Protein AF-A0A224X2M9-F1 (afdb_monomer)

Secondary structure (DSSP, 8-state):
---EEEEGGGGGGHHHHHTT-BTTB-EEEEETTEEEEEE--HHHHHHHHHHHHHHHHHHH--

Structure (mmCIF, N/CA/C/O backbone):
data_AF-A0A224X2M9-F1
#
_entry.id   AF-A0A224X2M9-F1
#
loop_
_atom_site.group_PDB
_atom_site.id
_atom_site.type_symbol
_atom_site.label_atom_id
_atom_site.label_alt_id
_atom_site.label_comp_id
_atom_site.label_asym_id
_atom_site.label_entity_id
_atom_site.label_seq_id
_atom_site.pdbx_PDB_ins_code
_atom_site.Cartn_x
_atom_site.Cartn_y
_atom_site.Cartn_z
_atom_site.occupancy
_atom_site.B_iso_or_equiv
_atom_site.auth_seq_id
_atom_site.auth_comp_id
_atom_site.auth_asym_id
_atom_site.auth_atom_id
_atom_site.pdbx_PDB_model_num
ATOM 1 N N . MET A 1 1 ? -5.079 -12.491 -8.730 1.00 58.62 1 MET A N 1
ATOM 2 C CA . MET A 1 1 ? -4.663 -11.547 -7.671 1.00 58.62 1 MET A CA 1
ATOM 3 C C . MET A 1 1 ? -5.882 -10.826 -7.128 1.00 58.62 1 MET A C 1
ATOM 5 O O . MET A 1 1 ? -6.702 -10.377 -7.920 1.00 58.62 1 MET A O 1
ATOM 9 N N . LYS A 1 2 ? -6.033 -10.738 -5.804 1.00 65.12 2 LYS A N 1
ATOM 10 C CA . LYS A 1 2 ? -7.132 -10.001 -5.169 1.00 65.12 2 LYS A CA 1
ATOM 11 C C . LYS A 1 2 ? -6.555 -8.761 -4.497 1.00 65.12 2 LYS A C 1
ATOM 13 O O . LYS A 1 2 ? -5.917 -8.881 -3.461 1.00 65.12 2 LYS A O 1
ATOM 18 N N . GLN A 1 3 ? -6.792 -7.588 -5.074 1.00 79.44 3 GLN A N 1
ATOM 19 C CA . GLN A 1 3 ? -6.433 -6.328 -4.426 1.00 79.44 3 GLN A CA 1
ATOM 20 C C . GLN A 1 3 ? -7.313 -6.103 -3.193 1.00 79.44 3 GLN A C 1
ATOM 22 O O . GLN A 1 3 ? -8.536 -6.265 -3.240 1.00 79.44 3 GLN A O 1
ATOM 27 N N . SER A 1 4 ? -6.686 -5.724 -2.082 1.00 92.31 4 SER A N 1
ATOM 28 C CA . SER A 1 4 ? -7.392 -5.290 -0.879 1.00 92.31 4 SER A CA 1
ATOM 29 C C . SER A 1 4 ? -7.699 -3.801 -0.996 1.00 92.31 4 SER A C 1
ATOM 31 O O . SER A 1 4 ? -6.797 -3.003 -1.218 1.00 92.31 4 SER A O 1
ATOM 33 N N . ILE A 1 5 ? -8.963 -3.413 -0.830 1.00 95.38 5 ILE A N 1
ATOM 34 C CA . ILE A 1 5 ? -9.401 -2.015 -0.893 1.00 95.38 5 ILE A CA 1
ATOM 35 C C . ILE A 1 5 ? -9.912 -1.621 0.489 1.00 95.38 5 ILE A C 1
ATOM 37 O O . ILE A 1 5 ? -10.801 -2.280 1.028 1.00 95.38 5 ILE A O 1
ATOM 41 N N . VAL A 1 6 ? -9.354 -0.561 1.072 1.00 95.62 6 VAL A N 1
ATOM 42 C CA . VAL A 1 6 ? -9.748 -0.066 2.398 1.00 95.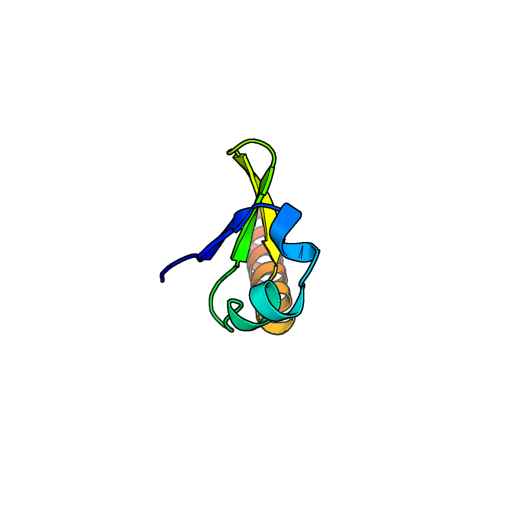62 6 VAL A 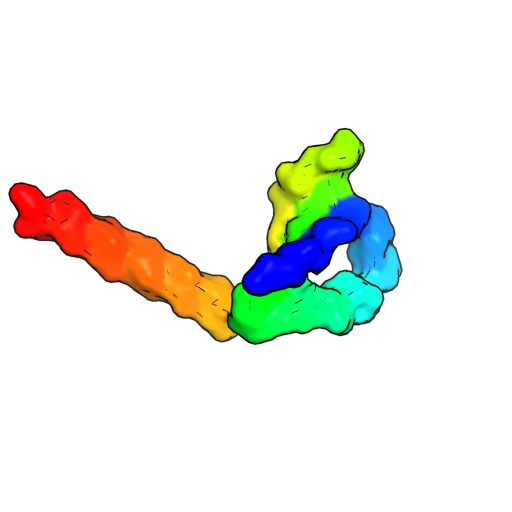CA 1
ATOM 43 C C . VAL A 1 6 ? -9.853 1.466 2.417 1.00 95.62 6 VAL A C 1
ATOM 45 O O . VAL A 1 6 ? -9.220 2.138 1.603 1.00 95.62 6 VAL A O 1
ATOM 48 N N . PRO A 1 7 ? -10.662 2.071 3.301 1.00 97.06 7 PRO A N 1
ATOM 49 C CA . PRO A 1 7 ? -10.672 3.521 3.494 1.00 97.06 7 PRO A CA 1
ATOM 50 C C . PRO A 1 7 ? -9.333 4.050 4.014 1.00 97.06 7 PRO A C 1
ATOM 52 O O . PRO A 1 7 ? -8.686 3.412 4.838 1.00 97.06 7 PRO A O 1
ATOM 55 N N . ILE A 1 8 ? -8.949 5.265 3.621 1.00 97.06 8 ILE A N 1
ATOM 56 C CA . ILE A 1 8 ? -7.740 5.931 4.133 1.00 97.06 8 ILE A CA 1
ATOM 57 C C . ILE A 1 8 ? -7.776 6.123 5.658 1.00 97.06 8 ILE A C 1
ATOM 59 O O . ILE A 1 8 ? -6.732 6.157 6.301 1.00 97.06 8 ILE A O 1
ATOM 63 N N . SER A 1 9 ? -8.969 6.197 6.257 1.00 96.69 9 SER A N 1
ATOM 64 C CA . SER A 1 9 ? -9.148 6.279 7.710 1.00 96.69 9 SER A CA 1
ATOM 65 C C . SER A 1 9 ? -8.665 5.031 8.459 1.00 96.69 9 SER A C 1
ATOM 67 O O . SER A 1 9 ? -8.350 5.129 9.645 1.00 96.69 9 SER A O 1
ATOM 69 N N . GLU A 1 10 ? -8.542 3.878 7.792 1.00 96.00 10 GLU A N 1
ATOM 70 C CA . GLU A 1 10 ? -7.988 2.653 8.392 1.00 96.00 10 GLU A CA 1
ATOM 71 C C . GLU A 1 10 ? -6.506 2.804 8.768 1.00 96.00 10 GLU A C 1
ATOM 73 O O . GLU A 1 10 ? -6.019 2.079 9.631 1.00 96.00 10 GLU A O 1
ATOM 78 N N . LEU A 1 11 ? -5.795 3.795 8.212 1.00 96.31 11 LEU A N 1
ATOM 79 C CA . LEU A 1 11 ? -4.415 4.105 8.608 1.00 96.31 11 LEU A CA 1
ATOM 80 C C . LEU A 1 11 ? -4.281 4.567 10.067 1.00 96.31 11 LEU A C 1
ATOM 82 O O . LEU A 1 11 ? -3.181 4.521 10.611 1.00 96.31 11 LEU A O 1
ATOM 86 N N . SER A 1 12 ? -5.379 4.965 10.720 1.00 95.88 12 SER A N 1
ATOM 87 C CA . SER A 1 12 ? -5.390 5.223 12.170 1.00 95.88 12 SER A CA 1
ATOM 88 C C . SER A 1 12 ? -4.927 4.008 12.987 1.00 95.88 12 SER A C 1
ATOM 90 O O . SER A 1 12 ? -4.330 4.173 14.047 1.00 95.88 12 SER A O 1
ATOM 92 N N . ASN A 1 13 ? -5.137 2.794 12.466 1.00 94.44 13 ASN A N 1
ATOM 93 C CA . ASN A 1 13 ? -4.515 1.564 12.939 1.00 94.44 13 ASN A CA 1
ATOM 94 C C . ASN A 1 13 ? -3.740 0.917 11.785 1.00 94.44 13 ASN A C 1
ATOM 96 O O . ASN A 1 13 ? -4.171 -0.072 11.185 1.00 94.44 13 ASN A O 1
ATOM 100 N N . TYR A 1 14 ? -2.583 1.502 11.477 1.00 93.56 14 TYR A N 1
ATOM 101 C CA . TYR A 1 14 ? -1.761 1.106 10.337 1.00 93.56 14 TYR A CA 1
ATOM 102 C C . TYR A 1 14 ? -1.407 -0.390 10.332 1.00 93.56 14 TYR A C 1
ATOM 104 O O . TYR A 1 14 ? -1.351 -0.974 9.256 1.00 93.56 14 TYR A O 1
ATOM 112 N N . THR A 1 15 ? -1.276 -1.055 11.486 1.00 95.00 15 THR A N 1
ATOM 113 C CA . THR A 1 15 ? -1.020 -2.505 11.569 1.00 95.00 15 THR A CA 1
ATOM 114 C C . THR A 1 15 ? -2.066 -3.330 10.813 1.00 95.00 15 THR A C 1
ATOM 116 O O . THR A 1 15 ? -1.720 -4.292 10.130 1.00 95.00 15 THR A O 1
ATOM 119 N N . LYS A 1 16 ? -3.349 -2.940 10.856 1.00 92.19 16 LYS A N 1
ATOM 120 C CA . LYS A 1 16 ? -4.410 -3.621 10.091 1.00 92.19 16 LYS A CA 1
ATOM 1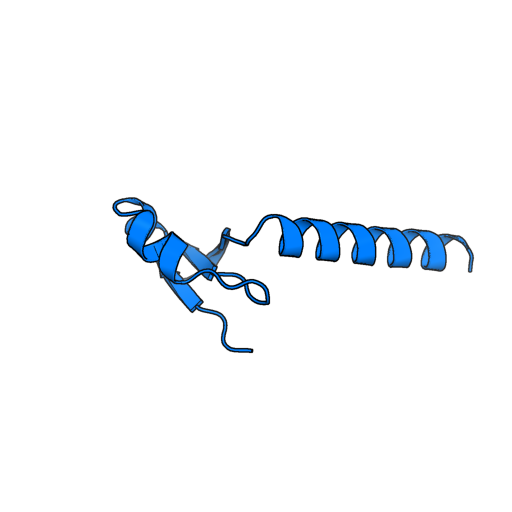21 C C . LYS A 1 16 ? -4.235 -3.480 8.581 1.00 92.19 16 LYS A C 1
ATOM 123 O O . LYS A 1 16 ? -4.629 -4.381 7.844 1.00 92.19 16 LYS A O 1
ATOM 128 N N . VAL A 1 17 ? -3.702 -2.346 8.133 1.00 94.00 17 VAL A N 1
ATOM 129 C CA . VAL A 1 17 ? -3.440 -2.067 6.717 1.00 94.00 17 VAL A CA 1
ATOM 130 C C . VAL A 1 17 ? -2.198 -2.826 6.261 1.00 94.00 17 VAL A C 1
ATOM 132 O O . VAL A 1 17 ? -2.264 -3.502 5.242 1.00 94.00 17 VAL A O 1
ATOM 135 N N . ILE A 1 18 ? -1.117 -2.790 7.044 1.00 93.56 18 ILE A N 1
ATOM 136 C CA . ILE A 1 18 ? 0.137 -3.497 6.750 1.00 93.56 18 ILE A CA 1
ATOM 137 C C . ILE A 1 18 ? -0.082 -5.011 6.654 1.00 93.56 18 ILE A C 1
ATOM 139 O O . ILE A 1 18 ? 0.367 -5.622 5.695 1.00 93.56 18 IL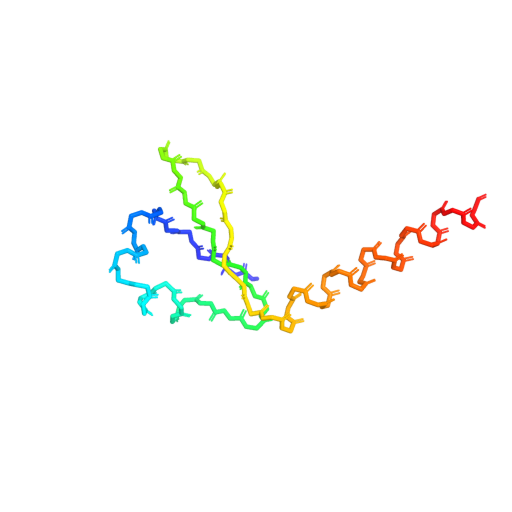E A O 1
ATOM 143 N N . ASN A 1 19 ? -0.874 -5.607 7.550 1.00 92.81 19 ASN A N 1
ATOM 144 C CA . ASN A 1 19 ? -1.188 -7.044 7.504 1.00 92.81 19 ASN A CA 1
ATOM 145 C C . ASN A 1 19 ? -2.000 -7.481 6.266 1.00 92.81 19 ASN A C 1
ATOM 147 O O . ASN A 1 19 ? -2.224 -8.673 6.072 1.00 92.81 19 ASN A O 1
ATOM 151 N N . LYS A 1 20 ? -2.513 -6.534 5.471 1.00 91.94 20 LYS A N 1
ATOM 152 C CA . LYS A 1 20 ? -3.227 -6.803 4.213 1.00 91.94 20 LYS A CA 1
ATOM 153 C C . LYS A 1 20 ? -2.331 -6.655 2.982 1.00 91.94 20 LYS A C 1
ATOM 155 O O . LYS A 1 20 ? -2.809 -6.934 1.885 1.00 91.94 20 LYS A O 1
ATOM 160 N N . VAL A 1 21 ? -1.103 -6.166 3.149 1.00 92.06 21 VAL A N 1
ATOM 161 C CA . VAL A 1 21 ? -0.122 -6.047 2.069 1.00 92.06 21 VAL A CA 1
ATOM 162 C C . VAL A 1 21 ? 0.471 -7.431 1.808 1.00 92.06 21 VAL A C 1
ATOM 164 O O . VAL A 1 21 ? 0.696 -8.189 2.750 1.00 92.06 21 VAL A O 1
ATOM 167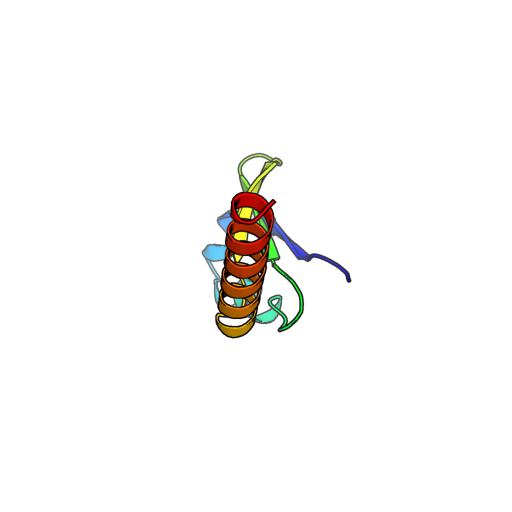 N N . SER A 1 22 ? 0.663 -7.769 0.535 1.00 88.19 22 SER A N 1
ATOM 168 C CA . SER A 1 22 ? 1.345 -8.991 0.113 1.00 88.19 22 SER A CA 1
ATOM 169 C C . SER A 1 22 ? 2.406 -8.668 -0.931 1.00 88.19 22 SER A C 1
ATOM 171 O O . SER A 1 22 ? 2.319 -7.657 -1.631 1.00 88.19 22 SER A O 1
ATOM 173 N N . SER A 1 23 ? 3.365 -9.575 -1.082 1.00 86.06 23 SER A N 1
ATOM 174 C CA . SER A 1 23 ? 4.510 -9.465 -1.996 1.00 86.06 23 SER A CA 1
ATOM 175 C C . SER A 1 23 ? 4.119 -9.286 -3.461 1.00 86.06 23 SER A C 1
ATOM 177 O O . SER A 1 23 ? 4.888 -8.772 -4.266 1.00 86.06 23 SER A O 1
ATOM 179 N N . ASP A 1 24 ? 2.913 -9.713 -3.820 1.00 84.19 24 ASP A N 1
ATOM 180 C CA . ASP A 1 24 ? 2.384 -9.686 -5.176 1.00 84.19 24 ASP A CA 1
ATOM 181 C C . ASP A 1 24 ? 1.251 -8.668 -5.363 1.00 84.19 24 ASP A C 1
ATOM 183 O O . ASP A 1 24 ? 0.706 -8.582 -6.462 1.00 84.19 24 ASP A O 1
ATOM 187 N N . SER A 1 25 ? 0.833 -7.914 -4.334 1.00 85.62 25 SER A N 1
ATOM 188 C CA . SER A 1 25 ? -0.345 -7.053 -4.468 1.00 85.62 25 SER A CA 1
ATOM 189 C C . SER A 1 25 ? -0.353 -5.791 -3.604 1.00 85.62 25 SER A C 1
ATOM 191 O O . SER A 1 25 ? 0.106 -5.746 -2.466 1.00 85.62 25 SER A O 1
ATOM 193 N N . ALA A 1 26 ? -0.954 -4.739 -4.163 1.00 92.12 26 ALA A N 1
ATOM 194 C CA . ALA A 1 26 ? -1.166 -3.474 -3.476 1.00 92.12 26 ALA A CA 1
ATOM 195 C C . ALA A 1 26 ? -2.453 -3.472 -2.640 1.00 92.12 26 ALA A C 1
ATOM 197 O O . ALA A 1 26 ? -3.513 -3.926 -3.088 1.00 92.12 26 ALA A O 1
ATOM 198 N N . VAL A 1 27 ? -2.387 -2.831 -1.472 1.00 95.75 27 VAL A N 1
ATOM 199 C CA . VAL A 1 27 ? -3.573 -2.376 -0.742 1.00 95.75 27 VAL A CA 1
ATOM 200 C C . VAL A 1 27 ? -3.957 -0.993 -1.253 1.00 95.75 27 VAL A C 1
ATOM 202 O O . VAL A 1 27 ? -3.215 -0.030 -1.072 1.00 95.75 27 VAL A O 1
ATOM 205 N N . ILE A 1 28 ? -5.131 -0.873 -1.864 1.00 96.38 28 ILE A N 1
ATOM 206 C CA . ILE A 1 28 ? -5.664 0.396 -2.359 1.00 96.38 28 ILE A CA 1
ATOM 207 C C . ILE A 1 28 ? -6.376 1.131 -1.225 1.00 96.38 28 ILE A C 1
ATOM 209 O O . ILE A 1 28 ? -7.326 0.629 -0.623 1.00 96.38 28 ILE A O 1
ATOM 213 N N . LEU A 1 29 ? -5.940 2.358 -0.968 1.00 97.56 29 LEU A N 1
ATOM 214 C CA . LEU A 1 29 ? -6.558 3.270 -0.018 1.00 97.56 29 LEU A CA 1
ATOM 215 C C . LEU A 1 29 ? -7.550 4.179 -0.741 1.00 97.56 29 LEU A C 1
ATOM 217 O O . LEU A 1 29 ? -7.197 4.871 -1.703 1.00 97.56 29 LEU A O 1
ATOM 221 N N . THR A 1 30 ? -8.782 4.223 -0.241 1.00 97.94 30 THR A N 1
ATOM 222 C CA . THR A 1 30 ? -9.845 5.070 -0.787 1.00 97.94 30 THR A CA 1
ATOM 223 C C . THR A 1 30 ? -10.045 6.341 0.033 1.00 97.94 30 THR A C 1
ATOM 225 O O . THR A 1 30 ? -10.000 6.327 1.262 1.00 97.94 30 THR A O 1
ATOM 228 N N . LYS A 1 31 ? -10.307 7.465 -0.636 1.00 97.38 31 LYS A N 1
ATOM 229 C CA . LYS A 1 31 ? -10.766 8.711 -0.013 1.00 97.38 31 LYS A CA 1
ATOM 230 C C . LYS A 1 31 ? -12.086 9.102 -0.664 1.00 97.38 31 LYS A C 1
ATOM 232 O O . LYS A 1 31 ? -12.140 9.270 -1.878 1.00 97.38 31 LYS A O 1
ATOM 237 N N . ASN A 1 32 ? -13.144 9.229 0.137 1.00 95.94 32 ASN A N 1
ATOM 238 C CA . ASN A 1 32 ? -14.506 9.511 -0.335 1.00 95.94 32 ASN A CA 1
ATOM 239 C C . ASN A 1 32 ? -15.004 8.502 -1.393 1.00 95.94 32 ASN A C 1
ATOM 241 O O . ASN A 1 32 ? -15.645 8.890 -2.361 1.00 95.94 32 ASN A O 1
ATOM 245 N N . GLY A 1 33 ? -14.662 7.217 -1.233 1.00 93.81 33 GLY A N 1
ATOM 246 C CA . GLY A 1 33 ? -15.061 6.141 -2.151 1.00 93.81 33 GLY A CA 1
ATOM 247 C C . GLY A 1 33 ? -14.156 5.942 -3.372 1.00 93.81 33 GLY A C 1
ATOM 248 O O . GLY A 1 33 ? -14.298 4.938 -4.060 1.00 93.81 33 GLY A O 1
ATOM 249 N N . TYR A 1 34 ? -13.187 6.829 -3.615 1.00 96.38 34 TYR A N 1
ATOM 250 C CA . TYR A 1 34 ? -12.278 6.733 -4.762 1.00 96.38 34 TYR A CA 1
ATOM 251 C C . TYR A 1 34 ? -10.901 6.240 -4.339 1.00 96.38 34 TYR A C 1
ATOM 253 O O . TYR A 1 34 ? -10.326 6.773 -3.386 1.00 96.38 34 TYR A O 1
ATOM 261 N 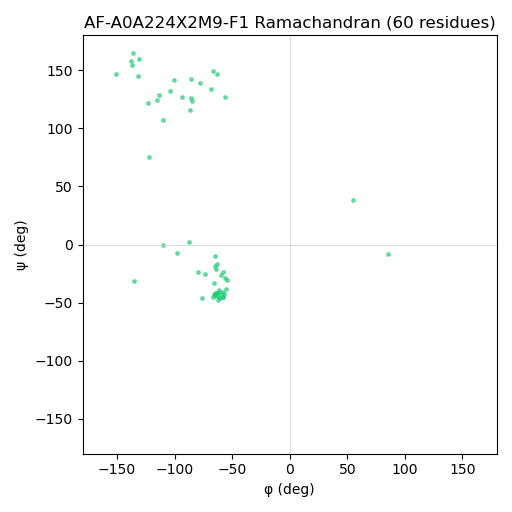N . GLY A 1 35 ? -10.354 5.256 -5.058 1.00 95.62 35 GLY A N 1
ATOM 262 C CA . GLY A 1 35 ? -8.956 4.849 -4.911 1.00 95.62 35 GLY A CA 1
ATOM 263 C C . GLY A 1 35 ? -8.036 6.047 -5.136 1.00 95.62 35 GLY A C 1
ATOM 264 O O . GLY A 1 35 ? -8.185 6.767 -6.122 1.00 95.62 35 GLY A O 1
ATOM 265 N N . LYS A 1 36 ? -7.134 6.306 -4.188 1.00 96.50 36 LYS A N 1
ATOM 266 C CA . LYS A 1 36 ? -6.280 7.501 -4.213 1.00 96.50 36 LYS A CA 1
ATOM 267 C C . LYS A 1 36 ? -4.822 7.222 -3.878 1.00 96.50 36 LYS A C 1
ATOM 269 O O . LYS A 1 36 ? -3.950 7.908 -4.397 1.00 96.50 36 LYS A O 1
ATOM 274 N N . TYR A 1 37 ? -4.564 6.236 -3.027 1.00 96.50 37 TYR A N 1
ATOM 275 C CA . TYR A 1 37 ? -3.210 5.843 -2.646 1.00 96.50 37 TYR A CA 1
ATOM 276 C C . TYR A 1 37 ? -3.089 4.321 -2.655 1.00 96.50 37 TYR A C 1
ATOM 278 O O . TYR A 1 37 ? -4.100 3.618 -2.654 1.00 96.50 37 TYR A O 1
ATOM 286 N N . ALA A 1 38 ? -1.858 3.825 -2.634 1.00 95.25 38 ALA A N 1
ATOM 287 C CA . ALA A 1 38 ? -1.554 2.410 -2.514 1.00 95.25 38 ALA A CA 1
ATOM 288 C C . ALA A 1 38 ? -0.487 2.199 -1.436 1.00 95.25 38 ALA A C 1
ATOM 290 O O . ALA A 1 38 ? 0.406 3.031 -1.277 1.00 95.25 38 ALA A O 1
ATOM 291 N N . VAL A 1 39 ? -0.591 1.089 -0.711 1.00 95.69 39 VAL A N 1
ATOM 292 C CA . VAL A 1 39 ? 0.465 0.571 0.163 1.00 95.69 39 VAL A CA 1
ATOM 293 C C . VAL A 1 39 ? 0.943 -0.743 -0.439 1.00 95.69 39 VAL A C 1
ATOM 295 O O . VAL A 1 39 ? 0.125 -1.602 -0.770 1.00 95.69 39 VAL A O 1
ATOM 298 N N . VAL A 1 40 ? 2.254 -0.869 -0.611 1.00 95.19 40 VAL A N 1
ATOM 299 C CA . VAL A 1 40 ? 2.926 -2.010 -1.241 1.00 95.19 40 VAL A CA 1
ATOM 300 C C . VAL A 1 40 ? 4.170 -2.375 -0.441 1.00 95.19 40 VAL A C 1
ATOM 302 O O . VAL A 1 40 ? 4.706 -1.533 0.284 1.00 95.19 40 VAL A O 1
ATOM 305 N N . GLU A 1 41 ? 4.636 -3.612 -0.586 1.00 94.69 41 GLU A N 1
ATOM 306 C CA . GLU A 1 41 ? 5.990 -3.982 -0.171 1.00 94.69 41 GLU A CA 1
ATOM 307 C C . GLU A 1 41 ? 7.028 -3.260 -1.045 1.00 94.69 41 GLU A C 1
ATOM 309 O O . GLU A 1 41 ? 6.775 -2.954 -2.215 1.00 94.69 41 GLU A O 1
ATOM 314 N N . LEU A 1 42 ? 8.199 -2.969 -0.471 1.00 94.81 42 LEU A N 1
ATOM 315 C CA . LEU A 1 42 ? 9.270 -2.267 -1.187 1.00 94.81 42 LEU A CA 1
ATOM 316 C C . LEU A 1 42 ? 9.784 -3.081 -2.376 1.00 94.81 42 LEU A C 1
ATOM 318 O O . LEU A 1 42 ? 9.941 -2.526 -3.456 1.00 94.81 42 LEU A O 1
ATOM 322 N N . GLU A 1 43 ? 9.951 -4.391 -2.209 1.00 94.12 43 GLU A N 1
ATOM 323 C CA . GLU A 1 43 ? 10.398 -5.305 -3.270 1.00 94.12 43 GLU A CA 1
ATOM 324 C C . GLU A 1 43 ? 9.454 -5.268 -4.484 1.00 94.12 43 GLU A C 1
ATOM 326 O O . GLU A 1 43 ? 9.891 -5.205 -5.634 1.00 94.12 43 GLU A O 1
ATOM 331 N N . PHE A 1 44 ? 8.142 -5.217 -4.230 1.00 93.31 44 PHE A N 1
ATOM 332 C CA . PHE A 1 44 ? 7.137 -5.071 -5.281 1.00 93.31 44 PHE A CA 1
ATOM 333 C C . PHE A 1 44 ? 7.249 -3.717 -5.995 1.00 93.31 44 PHE A C 1
ATOM 335 O O . PHE A 1 44 ? 7.176 -3.649 -7.224 1.00 93.31 44 PHE A O 1
ATOM 342 N N . LEU A 1 45 ? 7.445 -2.631 -5.239 1.00 94.94 45 LEU A N 1
ATOM 343 C CA . LEU A 1 45 ? 7.640 -1.297 -5.808 1.00 94.94 45 LEU A CA 1
ATOM 344 C C . LEU A 1 45 ? 8.897 -1.235 -6.686 1.00 94.94 45 LEU A C 1
ATOM 346 O O . LEU A 1 45 ? 8.839 -0.696 -7.789 1.00 94.94 45 LEU A O 1
ATOM 350 N N . GLU A 1 46 ? 10.011 -1.789 -6.214 1.00 95.56 46 GLU A N 1
ATOM 351 C CA . GLU A 1 46 ? 11.274 -1.849 -6.953 1.00 95.56 46 GLU A CA 1
ATOM 352 C C . GLU A 1 46 ? 11.119 -2.633 -8.257 1.00 95.56 46 GLU A C 1
ATOM 354 O O . GLU A 1 46 ? 11.511 -2.142 -9.316 1.00 95.56 46 GLU A O 1
ATOM 359 N N . SER A 1 47 ? 10.471 -3.803 -8.212 1.00 94.12 47 SER A N 1
ATOM 360 C CA . SER A 1 47 ? 10.180 -4.595 -9.411 1.00 94.12 47 SER A CA 1
ATOM 361 C C . SER A 1 47 ? 9.353 -3.807 -10.431 1.00 94.12 47 SER A C 1
ATOM 363 O O . SER A 1 47 ? 9.682 -3.814 -11.616 1.00 94.12 47 SER A O 1
ATOM 365 N N . LEU A 1 48 ? 8.309 -3.099 -9.983 1.00 93.56 48 LEU A N 1
ATOM 366 C CA . LEU A 1 48 ? 7.459 -2.292 -10.862 1.00 93.56 48 LEU A CA 1
ATOM 367 C C . LEU A 1 48 ? 8.240 -1.136 -11.506 1.00 93.56 48 LEU A C 1
ATOM 369 O O . LEU A 1 48 ? 8.067 -0.847 -12.689 1.00 93.56 48 LEU A O 1
ATOM 373 N N . VAL A 1 49 ? 9.099 -0.466 -10.735 1.00 95.81 49 VAL A N 1
ATOM 374 C CA . VAL A 1 49 ? 9.940 0.629 -11.238 1.00 95.81 49 VAL A CA 1
ATOM 375 C C . VAL A 1 49 ? 10.947 0.119 -12.267 1.00 95.81 49 VAL A C 1
ATOM 377 O O . VAL A 1 49 ? 11.113 0.753 -13.309 1.00 95.81 49 VAL A O 1
ATOM 380 N N . ASN A 1 50 ? 11.581 -1.026 -12.012 1.00 96.75 50 ASN A N 1
ATOM 381 C CA . ASN A 1 50 ? 12.517 -1.646 -12.949 1.00 96.75 50 ASN A CA 1
ATOM 382 C C . ASN A 1 50 ? 11.821 -2.024 -14.258 1.00 96.75 50 ASN A C 1
ATOM 384 O O . ASN A 1 50 ? 12.281 -1.632 -15.326 1.00 96.75 50 ASN A O 1
ATOM 388 N N . GLU A 1 51 ? 10.662 -2.683 -14.179 1.00 95.44 51 GLU A N 1
ATOM 389 C CA . GLU A 1 51 ? 9.879 -3.042 -15.362 1.00 95.44 51 GLU A CA 1
ATOM 390 C C . GLU A 1 51 ? 9.501 -1.797 -16.184 1.00 95.44 51 GLU A C 1
ATOM 392 O O . GLU A 1 51 ? 9.684 -1.769 -17.402 1.00 95.44 51 GLU A O 1
ATOM 397 N N . LEU A 1 52 ? 9.044 -0.721 -15.533 1.00 95.69 52 LEU A N 1
ATOM 398 C CA . LEU A 1 52 ? 8.734 0.541 -16.212 1.00 95.69 52 LEU A CA 1
ATOM 399 C C . LEU A 1 52 ? 9.957 1.167 -16.894 1.00 95.69 52 LEU A C 1
ATOM 401 O O . LEU A 1 52 ? 9.819 1.718 -17.987 1.00 95.69 52 LEU A O 1
ATOM 405 N N . ASN A 1 53 ? 11.137 1.103 -16.278 1.00 95.81 53 ASN A N 1
ATOM 406 C CA . ASN A 1 53 ? 12.366 1.605 -16.890 1.00 95.81 53 ASN A CA 1
ATOM 407 C C . ASN A 1 53 ? 12.752 0.777 -18.120 1.00 95.81 53 ASN A C 1
ATOM 409 O O . ASN A 1 53 ? 12.983 1.358 -19.180 1.00 95.81 53 ASN A O 1
ATOM 413 N N . ASP A 1 54 ? 12.691 -0.552 -18.027 1.00 95.69 54 ASP A N 1
ATOM 414 C CA . ASP A 1 54 ? 12.953 -1.452 -19.153 1.00 95.69 54 ASP A CA 1
ATOM 415 C C . ASP A 1 54 ? 12.021 -1.164 -20.341 1.00 95.69 54 ASP A C 1
ATOM 417 O O . ASP A 1 54 ? 12.451 -1.136 -21.498 1.00 95.69 54 ASP A O 1
ATOM 421 N N . TYR A 1 55 ? 10.730 -0.921 -20.078 1.00 94.75 55 TYR A N 1
ATOM 422 C CA . TYR A 1 55 ? 9.773 -0.529 -21.119 1.00 94.75 55 TYR A CA 1
ATOM 423 C C . TYR A 1 55 ? 10.121 0.822 -21.752 1.00 94.75 55 TYR A C 1
ATOM 425 O O . TYR A 1 55 ? 10.027 0.986 -22.974 1.00 94.75 55 TYR A O 1
ATOM 433 N N . ARG A 1 56 ? 10.534 1.804 -20.946 1.00 94.25 56 ARG A N 1
ATOM 434 C CA . ARG A 1 56 ? 10.914 3.133 -21.441 1.00 94.25 56 ARG A CA 1
ATOM 435 C C . ARG A 1 56 ? 12.145 3.066 -22.337 1.00 94.25 56 ARG A C 1
ATOM 437 O O . ARG A 1 56 ? 12.134 3.654 -23.411 1.00 94.25 56 ARG A O 1
ATOM 444 N N . GLU A 1 57 ? 13.168 2.316 -21.95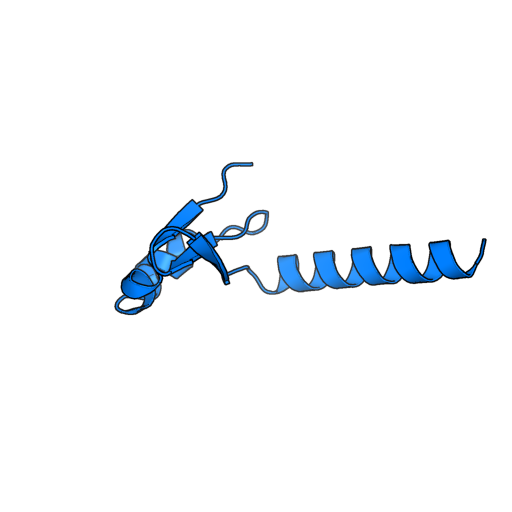2 1.00 94.25 57 GLU A N 1
ATOM 445 C CA . GLU A 1 57 ? 14.379 2.167 -22.766 1.00 94.25 57 GLU A CA 1
ATOM 446 C C . GLU A 1 57 ? 14.105 1.444 -24.091 1.00 94.25 57 GLU A C 1
ATOM 448 O 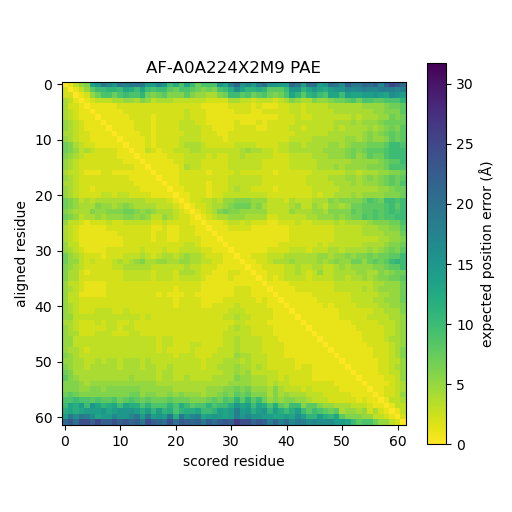O . GLU A 1 57 ? 14.552 1.893 -25.151 1.00 94.25 57 GLU A O 1
ATOM 453 N N . LYS A 1 58 ? 13.296 0.375 -24.065 1.00 92.81 58 LYS A N 1
ATOM 454 C CA . LYS A 1 58 ? 12.880 -0.345 -25.282 1.00 92.81 58 LYS A CA 1
ATOM 455 C C . LYS A 1 58 ?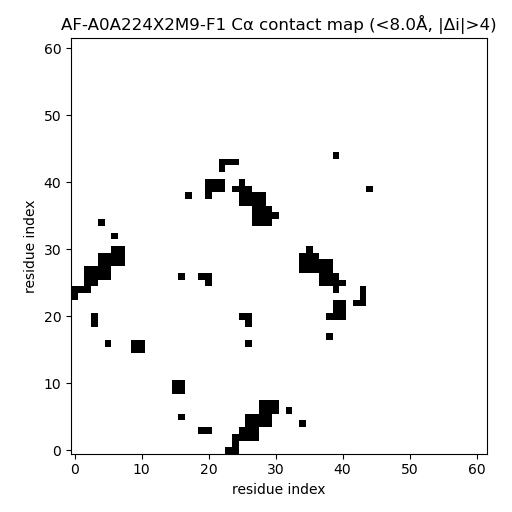 12.086 0.536 -26.243 1.00 92.81 58 LYS A C 1
ATOM 457 O O . LYS A 1 58 ? 12.298 0.450 -27.446 1.00 92.81 58 LYS A O 1
ATOM 462 N N . SER A 1 59 ? 11.188 1.377 -25.726 1.00 86.56 59 SER A N 1
ATOM 463 C CA . SER A 1 59 ? 10.354 2.267 -26.552 1.00 86.56 59 SER A CA 1
ATOM 464 C C . SER A 1 59 ? 11.111 3.451 -27.155 1.00 86.56 59 SER A C 1
ATOM 466 O O . SER A 1 59 ? 10.699 3.945 -28.196 1.00 86.56 59 SER A O 1
ATOM 468 N N . ILE A 1 60 ? 12.213 3.890 -26.539 1.00 83.94 60 ILE A N 1
ATOM 469 C CA . ILE A 1 60 ? 13.102 4.925 -27.097 1.00 83.94 60 ILE A CA 1
ATOM 470 C C . ILE A 1 60 ? 14.047 4.345 -28.166 1.00 83.94 60 ILE A C 1
ATOM 472 O O . ILE A 1 60 ? 14.532 5.079 -29.023 1.00 83.94 60 ILE A O 1
ATOM 476 N N . SER A 1 61 ? 14.312 3.037 -28.125 1.00 75.56 61 SER A N 1
ATOM 477 C CA . SER A 1 61 ? 15.240 2.354 -29.040 1.00 75.56 61 SER A CA 1
ATOM 478 C C . SER A 1 61 ? 14.596 1.872 -30.356 1.00 75.56 61 SER A C 1
ATOM 480 O O . SER A 1 61 ? 15.277 1.231 -31.157 1.00 75.56 61 SER A O 1
ATOM 482 N N . LEU A 1 62 ? 13.301 2.144 -30.560 1.00 56.44 62 LEU A N 1
ATOM 483 C CA . LEU A 1 62 ? 12.484 1.807 -31.739 1.00 56.44 62 LEU A CA 1
ATOM 484 C C . LEU A 1 62 ? 12.174 3.067 -32.555 1.00 56.44 62 LEU A C 1
ATOM 486 O O . LEU A 1 62 ? 12.177 2.955 -33.801 1.00 56.44 62 LEU A O 1
#

Radius of gyration: 14.56 Å; Cα contacts (8 Å, |Δi|>4): 72; chains: 1; bounding box: 30×21×45 Å

Organism: NCBI:txid2025039

InterPro domains:
  IPR036165 YefM-like superfamily [SSF143120] (5-55)

Sequence (62 aa):
MKQSIVPISELSNYTKVINKVSSDSAVILTKNGYGKYAVVELEFLESLVNELNDYREKSISL

Mean predicted aligned error: 4.05 Å

Solvent-accessible surface area (backbone atoms only — not comparable to full-atom values): 3672 Å² total; per-residue (Å²): 138,82,71,44,76,44,55,54,75,51,56,83,48,43,68,68,54,56,74,58,43,41,79,88,40,47,24,34,24,20,59,96,85,37,78,74,48,72,46,63,41,67,70,43,51,51,51,53,53,50,52,53,49,56,52,52,55,56,65,72,75,108

Nearest PDB structures (foldseek):
  4noc-assembly1_A  TM=4.806E-01  e=2.682E-01  Kribbella flavida DSM 17836
  2ja3-assembly2_D  TM=4.305E-01  e=7.997E-01  Homo sapiens
  2ja3-assembly3_E  TM=4.239E-01  e=9.815E-01  Homo sapiens
  2ja3-assembly1_B  TM=3.843E-01  e=2.927E+00  Homo sapiens
  3wod-assembly1_D  TM=3.819E-01  e=5.055E+00  Thermus thermophilus HB8

Foldseek 3Di:
DDAAEDEPVCCVVVVVVVVREDQQYWHFYDDPRHGDDTDYDPNSVVVVVVVVVVVVVVVVVD

pLDDT: mean 91.87, std 8.39, range [56.44, 97.94]